Protein AF-A0A4R1FZ27-F1 (afdb_monomer)

Structure (mmCIF, N/CA/C/O backbone):
data_AF-A0A4R1FZ27-F1
#
_entry.id   AF-A0A4R1FZ27-F1
#
loop_
_atom_site.group_PDB
_atom_site.id
_atom_site.type_symbol
_atom_site.label_atom_id
_atom_site.label_alt_id
_atom_site.label_comp_id
_atom_site.label_asym_id
_atom_site.label_entity_id
_atom_site.label_seq_id
_atom_site.pdbx_PDB_ins_code
_atom_site.Cartn_x
_atom_site.Cartn_y
_atom_site.Cartn_z
_atom_site.occupancy
_atom_site.B_iso_or_equiv
_atom_site.auth_seq_id
_atom_site.auth_comp_id
_atom_site.auth_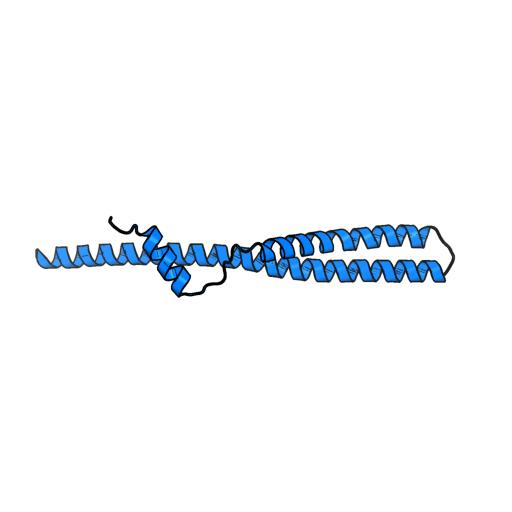asym_id
_atom_site.auth_atom_id
_atom_site.pdbx_PDB_model_num
ATOM 1 N N . MET A 1 1 ? -42.641 5.768 17.964 1.00 48.34 1 MET A N 1
ATOM 2 C CA . MET A 1 1 ? -41.685 4.765 17.454 1.00 48.34 1 MET A CA 1
ATOM 3 C C . MET A 1 1 ? -40.414 4.910 18.263 1.00 48.34 1 MET A C 1
ATOM 5 O O . MET A 1 1 ? -39.892 6.014 18.341 1.00 48.34 1 MET A O 1
ATOM 9 N N . THR A 1 2 ? -40.012 3.860 18.967 1.00 64.44 2 THR A N 1
ATOM 10 C CA . THR A 1 2 ? -38.828 3.843 19.831 1.00 64.44 2 THR A CA 1
ATOM 11 C C . THR A 1 2 ? -37.587 3.873 18.950 1.00 64.44 2 THR A C 1
ATOM 13 O O . THR A 1 2 ? -37.390 2.975 18.138 1.00 64.44 2 THR A O 1
ATOM 16 N N . GLU A 1 3 ? -36.789 4.928 19.077 1.00 74.38 3 GLU A N 1
ATOM 17 C CA . GLU A 1 3 ? -35.511 5.048 18.383 1.00 74.38 3 GLU A CA 1
ATOM 18 C C . GLU A 1 3 ? -34.621 3.847 18.722 1.00 74.38 3 GLU A C 1
ATOM 20 O O . GLU A 1 3 ? -34.435 3.517 19.899 1.00 74.38 3 GLU A O 1
ATOM 25 N N . THR A 1 4 ? -34.101 3.161 17.704 1.00 83.12 4 THR A N 1
ATOM 26 C CA . THR A 1 4 ? -33.246 1.999 17.943 1.00 83.12 4 THR A CA 1
ATOM 27 C C . THR A 1 4 ? -31.855 2.455 18.386 1.00 83.12 4 THR A C 1
ATOM 29 O O . THR A 1 4 ? -31.396 3.547 18.047 1.00 83.12 4 THR A O 1
ATOM 32 N N . ARG A 1 5 ? -31.134 1.620 19.149 1.00 73.88 5 ARG A N 1
ATOM 33 C CA . ARG A 1 5 ? -29.746 1.935 19.547 1.00 73.88 5 ARG A CA 1
ATOM 34 C C . ARG A 1 5 ? -28.837 2.207 18.345 1.00 73.88 5 ARG A C 1
ATOM 36 O O . ARG A 1 5 ? -27.918 3.006 18.474 1.00 73.88 5 ARG A O 1
ATOM 43 N N . ALA A 1 6 ? -29.108 1.574 17.205 1.00 74.38 6 ALA A N 1
ATOM 44 C CA . ALA A 1 6 ? -28.371 1.796 15.968 1.00 74.38 6 ALA A CA 1
ATOM 45 C C . ALA A 1 6 ? -28.571 3.221 15.427 1.00 74.38 6 ALA A C 1
ATOM 47 O O . ALA A 1 6 ? -27.591 3.863 15.059 1.00 74.38 6 ALA A O 1
ATOM 48 N N . ASP A 1 7 ? -29.802 3.740 15.457 1.00 79.56 7 ASP A N 1
ATOM 49 C CA . ASP A 1 7 ? -30.121 5.099 14.997 1.00 79.56 7 ASP A CA 1
ATOM 50 C C . ASP A 1 7 ? -29.456 6.166 15.878 1.00 79.56 7 ASP A C 1
ATOM 52 O O . ASP A 1 7 ? -28.874 7.131 15.375 1.00 79.56 7 ASP A O 1
ATOM 56 N N . ARG A 1 8 ? -29.454 5.953 17.203 1.00 79.25 8 ARG A N 1
ATOM 57 C CA . ARG A 1 8 ? -28.766 6.842 18.150 1.00 79.25 8 ARG A CA 1
ATOM 58 C C . ARG A 1 8 ? -27.250 6.840 17.933 1.00 79.25 8 ARG A C 1
ATOM 60 O O . ARG A 1 8 ? -26.660 7.912 17.845 1.00 79.25 8 ARG A O 1
ATOM 67 N N . PHE A 1 9 ? -26.637 5.663 1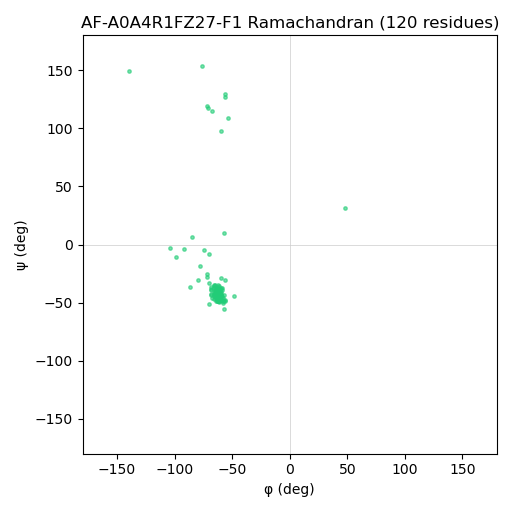7.787 1.00 73.50 9 PHE A N 1
ATOM 68 C CA . PHE A 1 9 ? -25.202 5.544 17.499 1.00 73.50 9 PHE A CA 1
ATOM 69 C C . PHE A 1 9 ? -24.827 6.193 16.163 1.00 73.50 9 PHE A C 1
ATOM 71 O O . PHE A 1 9 ? -23.815 6.882 16.086 1.00 73.50 9 PHE A O 1
ATOM 78 N N . ALA A 1 10 ? -25.638 6.007 15.115 1.00 74.31 10 ALA A N 1
ATOM 79 C CA . ALA A 1 10 ? -25.409 6.623 13.809 1.00 74.31 10 ALA A CA 1
ATOM 80 C C . ALA A 1 10 ? -25.462 8.157 13.881 1.00 74.31 10 ALA A C 1
ATOM 82 O O . ALA A 1 10 ? -24.647 8.833 13.250 1.00 74.31 10 ALA A O 1
ATOM 83 N N . ARG A 1 11 ? -26.374 8.709 14.690 1.00 80.19 11 ARG A N 1
ATOM 84 C CA . ARG A 1 11 ? -26.450 10.150 14.950 1.00 80.19 11 ARG A CA 1
ATOM 85 C C . ARG A 1 11 ? -25.245 10.663 15.741 1.00 80.19 11 ARG A C 1
ATOM 87 O O . ARG A 1 11 ? -24.658 11.656 15.329 1.00 80.19 11 ARG A O 1
ATOM 94 N N . GLU A 1 12 ? -24.837 9.975 16.805 1.00 76.06 12 GLU A N 1
ATOM 95 C CA . GLU A 1 12 ? -23.646 10.336 17.595 1.00 76.06 12 GLU A CA 1
ATOM 96 C C . GLU A 1 12 ? -22.356 10.273 16.749 1.00 76.06 12 GLU A C 1
ATOM 98 O O . GLU A 1 12 ? -21.489 11.141 16.850 1.00 76.06 12 GLU A O 1
ATOM 103 N N . LEU A 1 13 ? -22.252 9.301 15.835 1.00 67.75 13 LEU A N 1
ATOM 104 C CA . LEU A 1 13 ? -21.172 9.204 14.843 1.00 67.75 13 LEU A CA 1
ATOM 105 C C . LEU A 1 13 ? -21.177 10.369 13.844 1.00 67.75 13 LEU A C 1
ATOM 107 O O . LEU A 1 13 ? -20.113 10.902 13.516 1.00 67.75 13 LEU A O 1
ATOM 111 N N . ALA A 1 14 ? -22.358 10.767 13.363 1.00 68.31 14 ALA A N 1
ATOM 112 C CA . ALA A 1 14 ? -22.516 11.914 12.471 1.00 68.31 14 ALA A CA 1
ATOM 113 C C . ALA A 1 14 ? -22.154 13.235 13.173 1.00 68.31 14 ALA A C 1
ATOM 115 O O . ALA A 1 14 ? -21.557 14.124 12.563 1.00 68.31 14 ALA A O 1
ATOM 116 N N . GLU A 1 15 ? -22.457 13.337 14.467 1.00 71.31 15 GLU A N 1
ATOM 117 C CA . GLU A 1 15 ? -22.132 14.482 15.316 1.00 71.31 15 GLU A CA 1
ATOM 118 C C . GLU A 1 15 ? -20.621 14.589 15.587 1.00 71.31 15 GLU A C 1
ATOM 120 O O . GLU A 1 15 ? -20.066 15.689 15.590 1.00 71.31 15 GLU A O 1
ATOM 125 N N . LEU A 1 16 ? -19.918 13.452 15.672 1.00 67.94 16 LEU A N 1
ATOM 126 C CA . LEU A 1 16 ? -18.461 13.402 15.827 1.00 67.94 16 LEU A CA 1
ATOM 127 C C . LEU A 1 16 ? -17.660 13.743 14.552 1.00 67.94 16 LEU A C 1
ATOM 129 O O . LEU A 1 16 ? -16.431 13.808 14.618 1.00 67.94 16 LEU A O 1
ATOM 133 N N . LYS A 1 17 ? -18.309 13.969 13.395 1.00 58.84 17 LYS A N 1
ATOM 134 C CA . LYS A 1 17 ? -17.654 14.292 12.104 1.00 58.84 17 LYS A CA 1
ATOM 135 C C . LYS A 1 17 ? -16.481 13.362 11.750 1.00 58.84 17 LYS A C 1
ATOM 137 O O . LYS A 1 17 ? -15.533 13.802 11.100 1.00 58.84 17 LYS A O 1
ATOM 142 N N . ILE A 1 18 ? -16.507 12.091 12.154 1.00 60.91 18 ILE A N 1
ATOM 143 C CA . ILE A 1 18 ? -15.433 11.149 11.809 1.00 60.91 18 ILE A CA 1
ATOM 144 C C . ILE A 1 18 ? -15.495 10.917 10.292 1.00 60.91 18 ILE A C 1
ATOM 146 O O . ILE A 1 18 ? -16.498 10.386 9.810 1.00 60.91 18 ILE A O 1
ATOM 150 N N . PRO A 1 19 ? -14.467 11.320 9.513 1.00 59.00 19 PRO A N 1
ATOM 151 C CA . PRO A 1 19 ? -14.423 11.038 8.085 1.00 59.00 19 PRO A CA 1
ATOM 152 C C . PRO A 1 19 ? -14.544 9.537 7.864 1.00 59.00 19 PRO A C 1
ATOM 154 O O . PRO A 1 19 ? -13.808 8.774 8.490 1.00 59.00 19 PRO A O 1
ATOM 157 N N 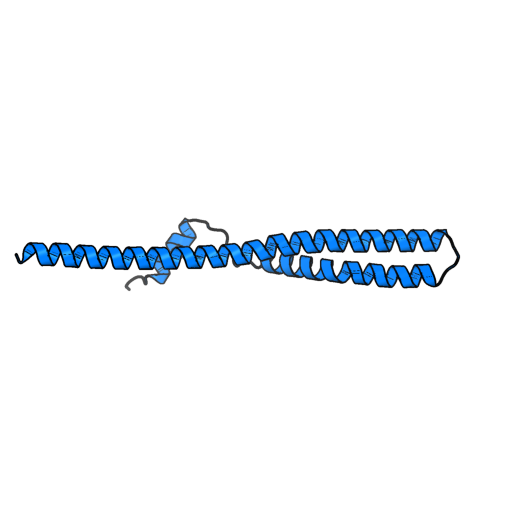. ASP A 1 20 ? -15.463 9.135 6.985 1.00 58.69 20 ASP A N 1
ATOM 158 C CA . ASP A 1 20 ? -15.804 7.733 6.771 1.00 58.69 20 ASP A CA 1
ATOM 159 C C . ASP A 1 20 ? -14.537 6.908 6.459 1.00 58.69 20 ASP A C 1
ATOM 161 O O . ASP A 1 20 ? -13.945 7.052 5.379 1.00 58.69 20 ASP A O 1
ATOM 165 N N . PRO A 1 21 ? -14.077 6.049 7.391 1.00 55.88 21 PRO A N 1
ATOM 166 C CA . PRO A 1 21 ? -12.853 5.282 7.207 1.00 55.88 21 PRO A CA 1
ATOM 167 C C . PRO A 1 21 ? -13.020 4.192 6.135 1.00 55.88 21 PRO A C 1
ATOM 169 O O . PRO A 1 21 ? -12.033 3.555 5.757 1.00 55.88 21 PRO A O 1
ATOM 172 N N . ALA A 1 22 ? -14.248 3.968 5.646 1.00 53.84 22 ALA A N 1
ATOM 173 C CA . ALA A 1 22 ? -14.569 3.082 4.534 1.00 53.84 22 ALA A CA 1
ATOM 174 C C . ALA A 1 22 ? -14.588 3.785 3.166 1.00 53.84 22 ALA A C 1
ATOM 176 O O . ALA A 1 22 ? -14.711 3.100 2.149 1.00 53.84 22 ALA A O 1
ATOM 177 N N . ALA A 1 23 ? -14.402 5.112 3.096 1.00 60.41 23 ALA A N 1
ATOM 178 C CA . ALA A 1 23 ? -14.207 5.810 1.828 1.00 60.41 23 ALA A CA 1
ATOM 179 C C . ALA A 1 23 ? -12.950 5.236 1.151 1.00 60.41 23 ALA A C 1
ATOM 181 O O . ALA A 1 23 ? -11.830 5.597 1.508 1.00 60.41 23 ALA A O 1
ATOM 182 N N . GLY A 1 24 ? -13.125 4.303 0.207 1.00 63.28 24 GLY A N 1
ATOM 183 C CA . GLY A 1 24 ? -12.149 3.305 -0.273 1.00 63.28 24 GLY A CA 1
ATOM 184 C C . GLY A 1 24 ? -10.800 3.789 -0.829 1.00 63.28 24 GLY A C 1
ATOM 185 O O . GLY A 1 24 ? -10.025 2.984 -1.344 1.00 63.28 24 GLY A O 1
ATOM 186 N N . ARG A 1 25 ? -10.469 5.075 -0.686 1.00 74.31 25 ARG A N 1
ATOM 187 C CA . ARG A 1 25 ? -9.168 5.688 -0.971 1.00 74.31 25 ARG A CA 1
ATOM 188 C C . ARG A 1 25 ? -8.016 4.890 -0.352 1.00 74.31 25 ARG A C 1
ATOM 190 O O . ARG A 1 25 ? -7.046 4.626 -1.048 1.00 74.31 25 ARG A O 1
ATOM 197 N N . GLY A 1 26 ? -8.128 4.436 0.900 1.00 80.50 26 GLY A N 1
ATOM 198 C CA . GLY A 1 26 ? -7.078 3.625 1.542 1.00 80.50 26 GLY A CA 1
ATOM 199 C C . GLY A 1 26 ? -6.806 2.289 0.833 1.00 80.50 26 GLY A C 1
ATOM 200 O O . GLY A 1 26 ? -5.651 1.911 0.651 1.00 80.50 26 GLY A O 1
ATOM 201 N N . SER A 1 27 ? -7.857 1.609 0.361 1.00 83.25 27 SER A N 1
ATOM 202 C CA . SER A 1 27 ? -7.729 0.364 -0.412 1.00 83.25 27 S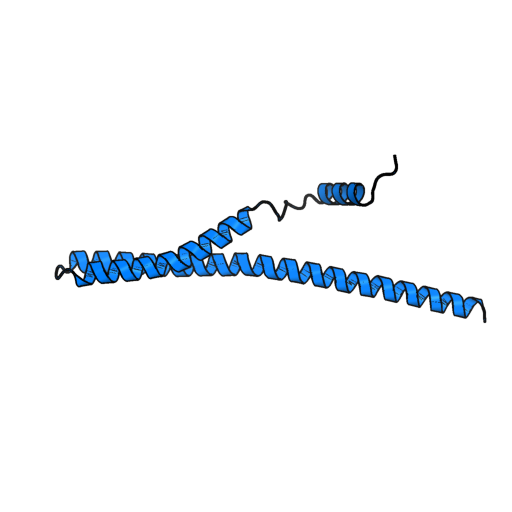ER A CA 1
ATOM 203 C C . SER A 1 27 ? -7.118 0.614 -1.793 1.00 83.25 27 SER A C 1
ATOM 205 O O . SER A 1 27 ? -6.273 -0.160 -2.241 1.00 83.25 27 SER A O 1
ATOM 207 N N . LEU A 1 28 ? -7.486 1.723 -2.445 1.00 87.69 28 LEU A N 1
ATOM 208 C CA . LEU A 1 28 ? -6.895 2.122 -3.721 1.00 87.69 28 LEU A CA 1
ATOM 209 C C . LEU A 1 28 ? -5.385 2.354 -3.592 1.00 87.69 28 LEU A C 1
ATOM 211 O O . LEU A 1 28 ? -4.623 1.804 -4.380 1.00 87.69 28 LEU A O 1
ATOM 215 N N . TRP A 1 29 ? -4.946 3.112 -2.583 1.00 89.19 29 TRP A N 1
ATOM 216 C CA . TRP A 1 29 ? -3.521 3.372 -2.361 1.00 89.19 29 TRP A CA 1
ATOM 217 C C . TRP A 1 29 ? -2.731 2.113 -1.993 1.00 89.19 29 TRP A C 1
ATOM 219 O O . TRP A 1 29 ? -1.590 1.965 -2.427 1.00 89.19 29 TRP A O 1
ATOM 229 N N . LEU A 1 30 ? -3.337 1.185 -1.245 1.00 91.19 30 LEU A N 1
ATOM 230 C CA . LEU A 1 30 ? -2.733 -0.116 -0.956 1.00 91.19 30 LEU A CA 1
ATOM 231 C C . LEU A 1 30 ? -2.518 -0.929 -2.241 1.00 91.19 30 LEU A C 1
ATOM 233 O O . LEU A 1 30 ? -1.428 -1.455 -2.459 1.00 91.19 30 LEU A O 1
ATOM 237 N N . ARG A 1 31 ? -3.543 -1.006 -3.103 1.00 92.00 31 ARG A N 1
ATOM 238 C CA . ARG A 1 31 ? -3.464 -1.707 -4.396 1.00 92.00 31 ARG A CA 1
ATOM 239 C C . ARG A 1 31 ? -2.435 -1.053 -5.305 1.00 92.00 31 ARG A C 1
ATOM 241 O O . ARG A 1 31 ? -1.608 -1.764 -5.856 1.00 92.00 31 ARG A O 1
ATOM 248 N N . LEU A 1 32 ? -2.442 0.278 -5.394 1.00 93.75 32 LEU A N 1
ATOM 249 C CA . LEU A 1 32 ? -1.468 1.039 -6.171 1.00 93.75 32 LEU A CA 1
ATOM 250 C C . LEU A 1 32 ? -0.036 0.751 -5.696 1.00 93.75 32 LEU A C 1
ATOM 252 O O . LEU A 1 32 ? 0.819 0.416 -6.513 1.00 93.75 32 LEU A O 1
ATOM 256 N N . GLY A 1 33 ? 0.208 0.808 -4.382 1.00 92.94 33 GLY A N 1
ATOM 257 C CA . GLY A 1 33 ? 1.507 0.490 -3.787 1.00 92.94 33 GLY A CA 1
ATOM 258 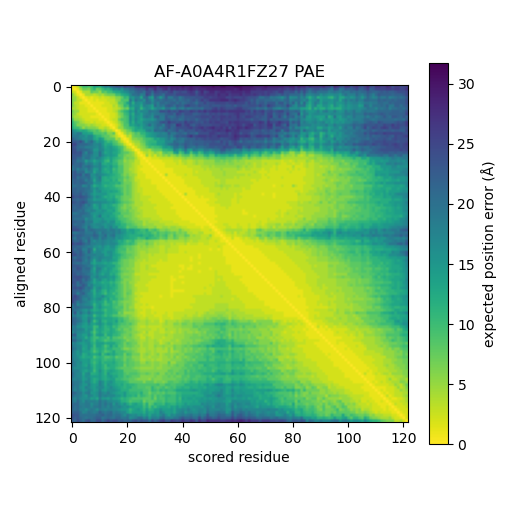C C . GLY A 1 33 ? 1.964 -0.934 -4.105 1.00 92.94 33 GLY A C 1
ATOM 259 O O . GLY A 1 33 ? 3.076 -1.126 -4.590 1.00 92.94 33 GLY A O 1
ATOM 260 N N . ALA A 1 34 ? 1.080 -1.922 -3.935 1.00 94.56 34 ALA A N 1
ATOM 261 C CA . ALA A 1 34 ? 1.366 -3.315 -4.280 1.00 94.56 34 ALA A CA 1
ATOM 262 C C . ALA A 1 34 ? 1.667 -3.495 -5.779 1.00 94.56 34 ALA A C 1
ATOM 264 O O . ALA A 1 34 ? 2.636 -4.160 -6.137 1.00 94.56 34 ALA A O 1
ATOM 265 N N . THR A 1 35 ? 0.879 -2.871 -6.662 1.00 95.75 35 THR A N 1
ATOM 266 C CA . THR A 1 35 ? 1.117 -2.943 -8.110 1.00 95.75 35 THR A CA 1
ATOM 267 C C . THR A 1 35 ? 2.436 -2.291 -8.505 1.00 95.75 35 THR A C 1
ATOM 269 O O . THR A 1 35 ? 3.179 -2.881 -9.279 1.00 95.75 35 THR A O 1
ATOM 272 N N . ALA A 1 36 ? 2.776 -1.130 -7.937 1.00 94.38 36 ALA A N 1
ATOM 273 C CA . ALA A 1 36 ? 4.044 -0.450 -8.194 1.00 94.38 36 ALA A CA 1
ATOM 274 C C . ALA A 1 36 ? 5.247 -1.279 -7.708 1.00 94.38 36 ALA A C 1
ATOM 276 O O . ALA A 1 36 ? 6.249 -1.384 -8.414 1.00 94.38 36 ALA A O 1
ATOM 277 N N . MET A 1 37 ? 5.115 -1.932 -6.548 1.00 94.00 37 MET A N 1
ATOM 278 C CA . MET A 1 37 ? 6.139 -2.809 -5.973 1.00 94.00 37 MET A CA 1
ATOM 279 C C . MET A 1 37 ? 6.458 -4.018 -6.864 1.00 94.00 37 MET A C 1
ATOM 281 O O . MET A 1 37 ? 7.606 -4.440 -6.930 1.00 94.00 37 MET A O 1
ATOM 285 N N . VAL A 1 38 ? 5.464 -4.562 -7.573 1.00 96.81 38 VAL A N 1
ATOM 286 C CA . VAL A 1 38 ? 5.654 -5.691 -8.506 1.00 96.81 38 VAL A CA 1
ATOM 287 C C . VAL A 1 38 ? 6.052 -5.213 -9.906 1.00 96.81 38 VAL A C 1
ATOM 289 O O . VAL A 1 38 ? 6.881 -5.839 -10.566 1.00 96.81 38 VAL A O 1
ATOM 292 N N . ALA A 1 39 ? 5.506 -4.082 -10.357 1.00 95.94 39 ALA A N 1
ATOM 293 C CA . ALA A 1 39 ? 5.821 -3.504 -11.659 1.00 95.94 39 ALA A CA 1
ATOM 294 C C . ALA A 1 39 ? 7.284 -3.042 -11.752 1.00 95.94 39 ALA A C 1
ATOM 296 O O . ALA A 1 39 ? 7.903 -3.196 -12.800 1.00 95.94 39 ALA A O 1
ATOM 297 N N . GLY A 1 40 ? 7.860 -2.522 -10.664 1.00 95.69 40 GLY A N 1
ATOM 298 C CA . GLY A 1 40 ? 9.253 -2.070 -10.632 1.00 95.69 40 GLY A CA 1
ATOM 299 C C . GLY A 1 40 ? 10.277 -3.154 -11.013 1.00 95.69 40 GLY A C 1
ATOM 300 O O . GLY A 1 40 ? 11.036 -2.958 -11.963 1.00 95.69 40 GLY A O 1
ATOM 301 N N . PRO A 1 41 ? 10.289 -4.324 -10.347 1.00 96.56 41 PRO A N 1
ATOM 302 C CA . PRO A 1 41 ? 11.128 -5.458 -10.735 1.00 96.56 41 PRO A CA 1
ATOM 303 C C . PRO A 1 41 ? 10.861 -5.954 -12.160 1.00 96.56 41 PRO A C 1
ATOM 305 O O . PRO A 1 41 ? 11.806 -6.287 -12.870 1.00 96.56 41 PRO A O 1
ATOM 308 N N . ALA A 1 42 ? 9.602 -5.958 -12.612 1.00 96.69 42 ALA A N 1
ATOM 309 C CA . ALA A 1 42 ? 9.277 -6.327 -13.989 1.00 96.69 42 ALA A CA 1
ATOM 310 C C . ALA A 1 42 ? 9.929 -5.369 -15.004 1.00 96.69 42 ALA A C 1
ATOM 312 O O . ALA A 1 42 ? 10.509 -5.823 -15.989 1.00 96.69 42 ALA A O 1
ATOM 313 N N . LEU A 1 43 ? 9.918 -4.058 -14.731 1.00 94.69 43 LEU A N 1
ATOM 314 C CA . LEU A 1 43 ? 10.631 -3.066 -15.543 1.00 94.69 43 LEU A CA 1
ATOM 315 C C . LEU A 1 43 ? 12.146 -3.300 -15.542 1.00 94.69 43 LEU A C 1
ATOM 317 O O . LEU A 1 43 ? 12.770 -3.170 -16.591 1.00 94.69 43 LEU A O 1
ATOM 321 N N . ALA A 1 44 ? 12.736 -3.690 -14.410 1.00 94.44 44 ALA A N 1
ATOM 322 C CA . ALA A 1 44 ? 14.161 -4.017 -14.342 1.00 94.44 44 ALA A CA 1
ATOM 323 C C . ALA A 1 44 ? 14.520 -5.245 -15.202 1.00 94.44 44 ALA A C 1
ATOM 325 O O . ALA A 1 44 ? 15.543 -5.242 -15.884 1.00 94.44 44 ALA A O 1
ATOM 326 N N . VAL A 1 45 ? 13.658 -6.268 -15.229 1.00 96.38 45 VAL A N 1
ATOM 327 C CA . VAL A 1 45 ? 13.832 -7.445 -16.100 1.00 96.38 45 VAL A CA 1
ATOM 328 C C . VAL A 1 45 ? 13.729 -7.057 -17.576 1.00 96.38 45 VAL A C 1
ATOM 330 O O . VAL A 1 45 ? 14.565 -7.465 -18.378 1.00 96.38 45 VAL A O 1
ATOM 333 N N . VAL A 1 46 ? 12.746 -6.232 -17.945 1.00 96.06 46 VAL A N 1
ATOM 334 C CA . VAL A 1 46 ? 12.618 -5.722 -19.321 1.00 96.06 46 VAL A CA 1
ATOM 335 C C . VAL A 1 46 ? 13.854 -4.911 -19.716 1.00 96.06 46 VAL A C 1
ATOM 337 O O . VAL A 1 46 ? 14.427 -5.141 -20.779 1.00 96.06 46 VAL A O 1
ATOM 340 N N . ALA A 1 47 ? 14.310 -4.013 -18.843 1.00 95.12 47 ALA A N 1
ATOM 341 C CA . ALA A 1 47 ? 15.511 -3.217 -19.060 1.00 95.12 47 ALA A CA 1
ATOM 342 C C . ALA A 1 47 ? 16.763 -4.084 -19.265 1.00 95.12 47 ALA A C 1
ATOM 344 O O . ALA A 1 47 ? 17.574 -3.782 -20.138 1.00 95.12 47 ALA A O 1
ATOM 345 N N . TYR A 1 48 ? 16.898 -5.186 -18.521 1.00 95.19 48 TYR A N 1
ATOM 346 C CA . TYR A 1 48 ? 17.985 -6.143 -18.722 1.00 95.19 48 TYR A CA 1
ATOM 347 C C . TYR A 1 48 ? 17.987 -6.713 -20.145 1.00 95.19 48 TYR A C 1
ATOM 349 O O . TYR A 1 48 ? 19.024 -6.687 -20.805 1.00 95.19 48 TYR A O 1
ATOM 357 N N . PHE A 1 49 ? 16.838 -7.170 -20.650 1.00 96.62 49 PHE A N 1
ATOM 358 C CA . PHE A 1 49 ? 16.755 -7.700 -22.014 1.00 96.62 49 PHE A CA 1
ATOM 359 C C . PHE A 1 49 ? 17.057 -6.637 -23.077 1.00 96.62 49 PHE A C 1
ATOM 361 O O . PHE A 1 49 ? 17.745 -6.936 -24.052 1.00 96.62 49 PHE A O 1
ATOM 368 N N . LEU A 1 50 ? 16.607 -5.393 -22.875 1.00 93.44 50 LEU A N 1
ATOM 369 C CA . LEU A 1 50 ? 16.933 -4.271 -23.763 1.00 93.44 50 LEU A CA 1
ATOM 370 C C . LEU A 1 50 ? 18.440 -3.991 -23.796 1.00 93.44 50 LEU A C 1
ATOM 372 O O . LEU A 1 50 ? 19.013 -3.868 -24.876 1.00 93.44 50 LEU A O 1
ATOM 376 N N . ALA A 1 51 ? 19.081 -3.924 -22.627 1.00 93.44 51 ALA A N 1
ATOM 377 C CA . ALA A 1 51 ? 20.517 -3.685 -22.519 1.00 93.44 51 ALA A CA 1
ATOM 378 C C . ALA A 1 51 ? 21.340 -4.842 -23.105 1.00 93.44 51 ALA A C 1
ATOM 380 O O . ALA A 1 51 ? 22.370 -4.613 -23.732 1.00 93.44 51 ALA A O 1
ATOM 381 N N . HIS A 1 52 ? 20.886 -6.082 -22.911 1.00 93.81 52 HIS A N 1
ATOM 382 C CA . HIS A 1 52 ? 21.599 -7.274 -23.362 1.00 93.81 52 HIS A CA 1
ATOM 383 C C . HIS A 1 52 ? 21.558 -7.459 -24.884 1.00 93.81 52 HIS A C 1
ATOM 385 O O . HIS A 1 52 ? 22.481 -8.026 -25.460 1.00 93.81 52 HIS A O 1
ATOM 391 N N . ASN A 1 53 ? 20.511 -6.965 -25.550 1.00 92.81 53 ASN A N 1
ATOM 392 C CA . ASN A 1 53 ? 20.326 -7.138 -26.991 1.00 92.81 53 ASN A CA 1
ATOM 393 C C . ASN A 1 53 ? 21.064 -6.087 -27.846 1.00 92.81 53 ASN A C 1
ATOM 395 O O . ASN A 1 53 ? 20.861 -6.020 -29.057 1.00 92.81 53 ASN A O 1
ATOM 399 N N . THR A 1 54 ? 21.888 -5.233 -27.235 1.00 92.06 54 THR A N 1
ATOM 400 C CA . THR A 1 54 ? 22.607 -4.163 -27.934 1.00 92.06 54 THR A CA 1
ATOM 401 C C . THR A 1 54 ? 24.036 -4.004 -27.425 1.00 92.06 54 THR A C 1
ATOM 403 O O . THR A 1 54 ? 24.340 -4.230 -26.254 1.00 92.06 54 THR A O 1
ATOM 406 N N . SER A 1 55 ? 24.931 -3.581 -28.316 1.00 92.75 55 SER A N 1
ATOM 407 C CA . SER A 1 55 ? 26.303 -3.175 -27.980 1.00 92.75 55 SER A CA 1
ATOM 408 C C . SER A 1 55 ? 26.489 -1.656 -27.998 1.00 92.75 55 SER A C 1
ATOM 410 O O . SER A 1 55 ? 27.580 -1.181 -27.693 1.00 92.75 55 SER A O 1
ATOM 412 N N . ASP A 1 56 ? 25.448 -0.896 -28.355 1.00 96.00 56 ASP A N 1
ATOM 413 C CA . ASP A 1 56 ? 25.481 0.565 -28.334 1.00 96.00 56 ASP A CA 1
ATOM 414 C C . ASP A 1 56 ? 25.467 1.086 -26.881 1.00 96.00 56 ASP A C 1
ATOM 416 O O . ASP A 1 56 ? 24.495 0.845 -26.151 1.00 96.00 56 ASP A O 1
ATOM 420 N N . PRO A 1 57 ? 26.506 1.826 -26.444 1.00 94.25 57 PRO A N 1
ATOM 421 C CA . PRO A 1 57 ? 26.573 2.376 -25.095 1.00 94.25 57 PRO A CA 1
ATOM 422 C C . PRO A 1 57 ? 25.428 3.332 -24.751 1.00 94.25 57 PRO A C 1
ATOM 424 O O . PRO A 1 57 ? 25.082 3.449 -23.573 1.00 94.25 57 PRO A O 1
ATOM 427 N N . LEU A 1 58 ? 24.857 4.040 -25.732 1.00 94.94 58 LEU A N 1
ATOM 428 C CA . LEU A 1 58 ? 23.759 4.971 -25.469 1.00 94.94 58 LEU A CA 1
ATOM 429 C C . LEU A 1 58 ? 22.488 4.204 -25.090 1.00 94.94 58 LEU A C 1
ATOM 431 O O . LEU A 1 58 ? 21.937 4.422 -24.012 1.00 94.94 58 LEU A O 1
ATOM 435 N N . ALA A 1 59 ? 22.108 3.221 -25.906 1.00 95.50 59 ALA A N 1
ATOM 436 C CA . ALA A 1 59 ? 20.970 2.350 -25.630 1.00 95.50 59 ALA A CA 1
ATOM 437 C C . ALA A 1 59 ? 21.120 1.572 -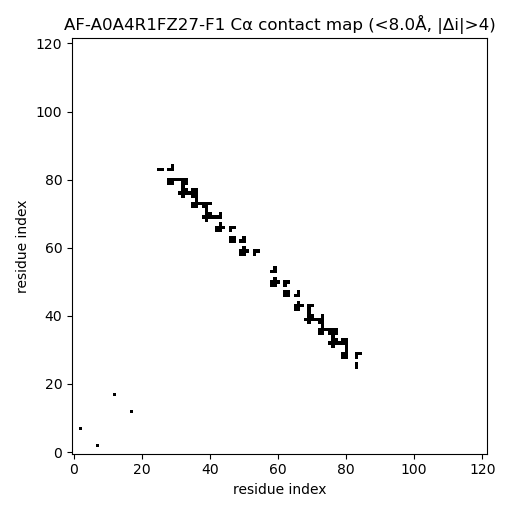24.305 1.00 95.50 59 ALA A C 1
ATOM 439 O O . ALA A 1 59 ? 20.148 1.416 -23.563 1.00 95.50 59 ALA A O 1
ATOM 440 N N . GLN A 1 60 ? 22.335 1.127 -23.957 1.00 96.06 60 GLN A N 1
ATOM 441 C CA . GLN A 1 60 ? 22.590 0.489 -22.658 1.00 96.06 60 GLN A CA 1
ATOM 442 C C . GLN A 1 60 ? 22.362 1.444 -21.477 1.00 96.06 60 GLN A C 1
ATOM 444 O O . GLN A 1 60 ? 21.820 1.029 -20.451 1.00 96.06 60 GLN A O 1
ATOM 449 N N . ARG A 1 61 ? 22.751 2.721 -21.600 1.00 96.81 61 ARG A N 1
ATOM 450 C CA . ARG A 1 61 ? 22.526 3.732 -20.551 1.00 96.81 61 ARG A CA 1
ATOM 451 C C . ARG A 1 61 ? 21.050 4.068 -20.387 1.00 96.81 61 ARG A C 1
ATOM 453 O O . ARG A 1 61 ? 20.598 4.185 -19.251 1.00 96.81 61 ARG A O 1
ATOM 460 N N . ASP A 1 62 ? 20.303 4.160 -21.482 1.00 96.56 62 ASP A N 1
ATOM 461 C CA . ASP A 1 62 ? 18.855 4.382 -21.431 1.00 96.56 62 ASP A CA 1
ATOM 462 C C . ASP A 1 62 ? 18.139 3.206 -20.755 1.00 96.56 62 ASP A C 1
ATOM 464 O O . ASP A 1 62 ? 17.289 3.401 -19.882 1.00 96.56 62 ASP A O 1
ATOM 468 N N . ALA A 1 63 ? 18.542 1.972 -21.075 1.00 96.06 63 ALA A N 1
ATOM 469 C CA . ALA A 1 63 ? 18.051 0.781 -20.390 1.00 96.06 63 ALA A CA 1
ATOM 470 C C . ALA A 1 63 ? 18.411 0.789 -18.890 1.00 96.06 63 ALA A C 1
ATOM 472 O O . ALA A 1 63 ? 17.571 0.468 -18.049 1.00 96.06 63 ALA A O 1
ATOM 473 N N . LEU A 1 64 ? 19.621 1.222 -18.522 1.00 95.81 64 LEU A N 1
ATOM 474 C CA . LEU A 1 64 ? 20.024 1.362 -17.119 1.00 95.81 64 LEU A CA 1
ATOM 475 C C . LEU A 1 64 ? 19.174 2.415 -16.390 1.00 95.81 64 LEU A C 1
ATOM 477 O O . LEU A 1 64 ? 18.705 2.162 -15.280 1.00 95.81 64 LEU A O 1
ATOM 481 N N . ALA A 1 65 ? 18.915 3.565 -17.016 1.00 97.25 65 ALA A N 1
ATOM 482 C CA . ALA A 1 65 ? 18.033 4.589 -16.463 1.00 97.25 65 ALA A CA 1
ATOM 483 C C . ALA A 1 65 ? 16.612 4.046 -16.232 1.00 97.25 65 ALA A C 1
ATOM 485 O O . ALA A 1 65 ? 16.040 4.258 -15.160 1.00 97.25 65 ALA A O 1
ATOM 486 N N . LEU A 1 66 ? 16.072 3.273 -17.181 1.00 96.62 66 LEU A N 1
ATOM 487 C CA . LEU A 1 66 ? 14.782 2.595 -17.029 1.00 96.62 66 LEU A CA 1
ATOM 488 C C . LEU A 1 66 ? 14.781 1.614 -15.846 1.00 96.62 66 LEU A C 1
ATOM 490 O O . LEU A 1 66 ? 13.830 1.599 -15.062 1.00 96.62 66 LEU A O 1
ATOM 494 N N . ALA A 1 67 ? 15.850 0.831 -15.677 1.00 96.69 67 ALA A N 1
ATOM 495 C CA . ALA A 1 67 ? 15.989 -0.081 -14.544 1.00 96.69 67 ALA A CA 1
ATOM 496 C C . ALA A 1 67 ? 15.989 0.674 -13.203 1.00 96.69 67 ALA A C 1
ATOM 498 O O . ALA A 1 67 ? 15.293 0.269 -12.272 1.00 96.69 67 ALA A O 1
ATOM 499 N N . LEU A 1 68 ? 16.705 1.801 -13.111 1.00 97.94 68 LEU A N 1
ATOM 500 C CA . LEU A 1 68 ? 16.733 2.639 -11.906 1.00 97.94 68 LEU A CA 1
ATOM 501 C C . LEU A 1 68 ? 15.362 3.239 -11.583 1.00 97.94 68 LEU A C 1
ATOM 503 O O . LEU A 1 68 ? 14.960 3.247 -10.419 1.00 97.94 68 LEU A O 1
ATOM 507 N N . VAL A 1 69 ? 14.617 3.689 -12.597 1.00 97.56 69 VAL A N 1
ATOM 508 C CA . VAL A 1 69 ? 13.227 4.136 -12.423 1.00 97.56 69 VAL A CA 1
ATOM 509 C C . VAL A 1 69 ? 12.356 2.991 -11.901 1.00 97.56 69 VAL A C 1
ATOM 511 O O . VAL A 1 69 ? 11.581 3.198 -10.969 1.00 97.56 69 VAL A O 1
ATOM 514 N N . GLY A 1 70 ? 12.518 1.776 -12.433 1.00 97.00 70 GLY A N 1
ATOM 515 C CA . GLY A 1 70 ? 11.832 0.580 -11.938 1.00 97.00 70 GLY A CA 1
ATOM 516 C C . GLY A 1 70 ? 12.133 0.292 -10.464 1.00 97.00 70 GLY A C 1
ATOM 517 O O . GLY A 1 70 ? 11.217 0.049 -9.677 1.00 97.00 70 GLY A O 1
ATOM 518 N N . VAL A 1 71 ? 13.400 0.390 -10.052 1.00 97.44 71 VAL A N 1
ATOM 519 C CA . VAL A 1 71 ? 13.804 0.223 -8.646 1.00 97.44 71 VAL A CA 1
ATOM 520 C C . VAL A 1 71 ? 13.190 1.309 -7.762 1.00 97.44 71 VAL A C 1
ATOM 522 O O . VAL A 1 71 ? 12.586 0.989 -6.739 1.00 97.44 71 VAL A O 1
ATOM 525 N N . ALA A 1 72 ? 13.282 2.580 -8.157 1.00 97.81 72 ALA A N 1
ATOM 526 C CA . ALA A 1 72 ? 12.700 3.689 -7.403 1.00 97.81 72 ALA A CA 1
ATOM 527 C C . ALA A 1 72 ? 11.177 3.535 -7.250 1.00 97.81 72 ALA A C 1
ATOM 529 O O . ALA A 1 72 ? 10.644 3.693 -6.150 1.00 97.81 72 ALA A O 1
ATOM 530 N N . LEU A 1 73 ? 10.485 3.149 -8.327 1.00 97.19 73 LEU A N 1
ATOM 531 C CA . LEU A 1 73 ? 9.052 2.858 -8.314 1.00 97.19 73 LEU A CA 1
ATOM 532 C C . LEU A 1 73 ? 8.716 1.721 -7.341 1.00 97.19 73 LEU A C 1
ATOM 534 O O . LEU A 1 73 ? 7.737 1.823 -6.602 1.00 97.19 73 LEU A O 1
ATOM 538 N N . SER A 1 74 ? 9.545 0.673 -7.300 1.00 97.44 74 SER A N 1
ATOM 539 C CA . SER A 1 74 ? 9.373 -0.440 -6.365 1.00 97.44 74 SER A CA 1
ATOM 540 C C . SER A 1 74 ? 9.488 0.009 -4.908 1.00 97.44 74 SER A C 1
ATOM 542 O O . SER A 1 74 ? 8.623 -0.309 -4.092 1.00 97.44 74 SER A O 1
ATOM 544 N N . VAL A 1 75 ? 10.506 0.815 -4.588 1.00 97.75 75 VAL A N 1
ATOM 545 C CA . VAL A 1 75 ? 10.733 1.344 -3.233 1.00 97.75 75 VAL A CA 1
ATOM 546 C C . VAL A 1 75 ? 9.573 2.235 -2.785 1.00 97.75 75 VAL A C 1
ATOM 548 O O . VAL A 1 75 ? 9.061 2.077 -1.676 1.00 97.75 75 VAL A O 1
ATOM 551 N N . VAL A 1 76 ? 9.109 3.139 -3.653 1.00 97.31 76 VAL A N 1
ATOM 552 C CA . VAL A 1 76 ? 7.940 3.985 -3.367 1.00 97.31 76 VAL A CA 1
ATOM 553 C C . VAL A 1 76 ? 6.682 3.129 -3.190 1.00 97.31 76 VAL A C 1
ATOM 555 O O . VAL A 1 76 ? 5.921 3.340 -2.244 1.00 97.31 76 VAL A O 1
ATOM 558 N N . GLY A 1 77 ? 6.483 2.127 -4.050 1.00 96.12 77 GLY A N 1
ATOM 559 C CA . GLY A 1 77 ? 5.381 1.172 -3.950 1.00 96.12 77 GLY A CA 1
ATOM 560 C C . GLY A 1 77 ? 5.373 0.417 -2.620 1.00 96.12 77 GLY A C 1
ATOM 561 O O . GLY A 1 77 ? 4.338 0.362 -1.953 1.00 96.12 77 GLY A O 1
ATOM 562 N N . ALA A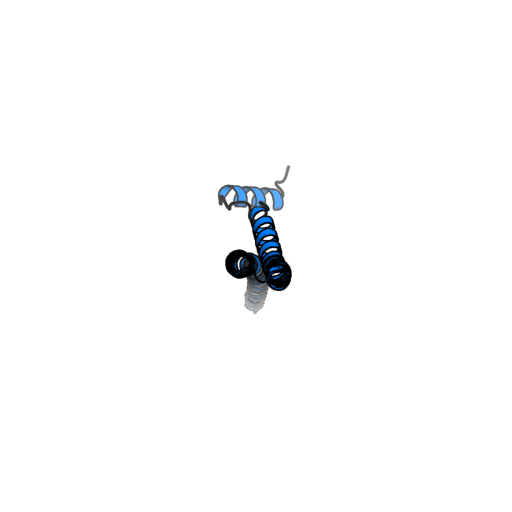 1 78 ? 6.535 -0.078 -2.187 1.00 95.38 78 ALA A N 1
ATOM 563 C CA . ALA A 1 78 ? 6.715 -0.747 -0.903 1.00 95.38 78 ALA A CA 1
ATOM 564 C C . ALA A 1 78 ? 6.400 0.185 0.277 1.00 95.38 78 ALA A C 1
ATOM 566 O O . ALA A 1 78 ? 5.664 -0.198 1.186 1.00 95.38 78 ALA A O 1
ATOM 567 N N . ALA A 1 79 ? 6.883 1.431 0.248 1.00 95.69 79 ALA A N 1
ATOM 568 C CA . ALA A 1 79 ? 6.599 2.415 1.292 1.00 95.69 79 ALA A CA 1
ATOM 569 C C . ALA A 1 79 ? 5.094 2.723 1.406 1.00 95.69 79 ALA A C 1
ATOM 571 O O . ALA A 1 79 ? 4.546 2.750 2.512 1.00 95.69 79 ALA A O 1
ATOM 572 N N . LEU A 1 80 ? 4.403 2.901 0.272 1.00 93.88 80 LEU A N 1
ATOM 573 C CA . LEU A 1 80 ? 2.947 3.061 0.247 1.00 93.88 80 LEU A CA 1
ATOM 574 C C . LEU A 1 80 ? 2.258 1.809 0.803 1.00 93.88 80 LEU A C 1
ATOM 576 O O . LEU A 1 80 ? 1.420 1.915 1.698 1.00 93.88 80 LEU A O 1
ATOM 580 N N . PHE A 1 81 ? 2.639 0.622 0.330 1.00 92.12 81 PHE A N 1
ATOM 581 C CA . PHE A 1 81 ? 2.057 -0.640 0.777 1.00 92.12 81 PHE A CA 1
ATOM 582 C C . PHE A 1 81 ? 2.178 -0.827 2.295 1.00 92.12 81 PHE A C 1
ATOM 584 O O . PHE A 1 81 ? 1.184 -1.118 2.962 1.00 92.12 81 PHE A O 1
ATOM 591 N N . VAL A 1 82 ? 3.362 -0.594 2.866 1.00 93.06 82 VAL A N 1
ATOM 592 C CA . VAL A 1 82 ? 3.590 -0.684 4.316 1.00 93.06 82 VAL A CA 1
ATOM 593 C C . VAL A 1 82 ? 2.737 0.341 5.060 1.00 93.06 82 VAL A C 1
ATOM 595 O O . VAL A 1 82 ? 2.013 -0.023 5.983 1.00 93.06 82 VAL A O 1
ATOM 598 N N . ARG A 1 83 ? 2.736 1.607 4.628 1.00 90.12 83 ARG A N 1
ATOM 599 C CA . ARG A 1 83 ? 1.948 2.669 5.272 1.00 90.12 83 ARG A CA 1
ATOM 600 C C . ARG A 1 83 ? 0.457 2.320 5.348 1.00 90.12 83 ARG A C 1
ATOM 602 O O . ARG A 1 83 ? -0.165 2.456 6.405 1.00 90.12 83 ARG A O 1
ATOM 609 N N . TYR A 1 84 ? -0.128 1.874 4.237 1.00 89.00 84 TYR A N 1
ATOM 610 C CA . TYR A 1 84 ? -1.564 1.592 4.174 1.00 89.00 84 TYR A CA 1
ATOM 611 C C . TYR A 1 84 ? -1.935 0.234 4.784 1.00 89.00 84 TYR A C 1
ATOM 613 O O . TYR A 1 84 ? -3.013 0.120 5.370 1.00 89.00 84 TYR A O 1
ATOM 621 N N . SER A 1 85 ? -1.050 -0.766 4.735 1.00 87.19 85 SER A N 1
ATOM 622 C CA . SER A 1 85 ? -1.280 -2.054 5.406 1.00 87.19 85 SER A CA 1
ATOM 623 C C . SER A 1 85 ? -1.241 -1.913 6.930 1.00 87.19 85 SER A C 1
ATOM 625 O O . SER A 1 85 ? -2.145 -2.403 7.609 1.00 87.19 85 SER A O 1
ATOM 627 N N . LEU A 1 86 ? -0.277 -1.155 7.469 1.00 89.81 86 LEU A N 1
ATOM 628 C CA . LEU A 1 86 ? -0.143 -0.929 8.909 1.00 89.81 86 LEU A CA 1
ATOM 629 C C . LEU A 1 86 ? -1.354 -0.190 9.488 1.00 89.81 86 LEU A C 1
ATOM 631 O O . LEU A 1 86 ? -1.845 -0.546 10.554 1.00 89.81 86 LEU A O 1
ATOM 635 N N . THR A 1 87 ? -1.891 0.783 8.748 1.00 87.62 87 THR A N 1
ATOM 636 C CA . THR A 1 87 ? -3.128 1.489 9.127 1.00 87.62 87 THR A CA 1
ATOM 637 C C . THR A 1 87 ? -4.292 0.506 9.306 1.00 87.62 87 THR A C 1
ATOM 639 O O . THR A 1 87 ? -5.049 0.601 10.272 1.00 87.62 87 THR A O 1
ATOM 642 N N . GLY A 1 88 ? -4.429 -0.467 8.398 1.00 84.38 88 GLY A N 1
ATOM 643 C CA . GLY A 1 88 ? -5.453 -1.508 8.497 1.00 84.38 88 GLY A CA 1
ATOM 644 C C . GLY A 1 88 ? -5.279 -2.381 9.740 1.00 84.38 88 GLY A C 1
ATOM 645 O O . GLY A 1 88 ? -6.232 -2.560 10.499 1.00 84.38 88 GLY A O 1
ATOM 646 N N . VAL A 1 89 ? -4.056 -2.867 9.977 1.00 87.19 89 VAL A N 1
ATOM 647 C CA . VAL A 1 89 ? -3.733 -3.720 11.133 1.00 87.19 89 VAL A CA 1
ATOM 648 C C . VAL A 1 89 ? -3.970 -2.984 12.447 1.00 87.19 89 VAL A C 1
ATOM 650 O O . VAL A 1 89 ? -4.659 -3.512 13.313 1.00 87.19 89 VAL A O 1
ATOM 653 N N . LEU A 1 90 ? -3.465 -1.756 12.587 1.00 90.44 90 LEU A N 1
ATOM 654 C CA . LEU A 1 90 ? -3.635 -0.953 13.800 1.00 90.44 90 LEU A CA 1
ATOM 655 C C . LEU A 1 90 ? -5.107 -0.659 14.078 1.00 90.44 90 LEU A C 1
ATOM 657 O O . LEU A 1 90 ? -5.544 -0.762 15.220 1.00 90.44 90 LEU A O 1
ATOM 661 N N . ARG A 1 91 ? -5.897 -0.353 13.041 1.00 86.25 91 ARG A N 1
ATOM 662 C CA . ARG A 1 91 ? -7.336 -0.116 13.203 1.00 86.25 91 ARG A CA 1
ATOM 663 C C . ARG A 1 91 ? -8.061 -1.359 13.704 1.00 86.25 91 ARG A C 1
ATOM 665 O O . ARG A 1 91 ? -8.882 -1.256 14.610 1.00 86.25 91 ARG A O 1
ATOM 672 N N . PHE A 1 92 ? -7.735 -2.522 13.148 1.00 89.88 92 PHE A N 1
ATOM 673 C CA . PHE A 1 92 ? -8.264 -3.792 13.634 1.00 89.88 92 PHE A CA 1
ATOM 674 C C . PHE A 1 92 ? -7.851 -4.055 15.088 1.00 89.88 92 PHE A C 1
ATOM 676 O O . PHE A 1 92 ? -8.686 -4.414 15.917 1.00 89.88 92 PHE A O 1
ATOM 683 N N . TRP A 1 93 ? -6.578 -3.826 15.412 1.00 92.44 93 TRP A N 1
ATOM 684 C CA . TRP A 1 93 ? -6.038 -4.071 16.745 1.00 92.44 93 TRP A CA 1
ATOM 685 C C . TRP A 1 93 ? -6.677 -3.173 17.805 1.00 92.44 93 TRP A C 1
ATOM 687 O O . TRP A 1 93 ? -7.119 -3.671 18.836 1.00 92.44 93 TRP A O 1
ATOM 697 N N . MET A 1 94 ? -6.814 -1.874 17.530 1.00 94.38 94 MET A N 1
ATOM 698 C CA . MET A 1 94 ? -7.481 -0.942 18.443 1.00 94.38 94 MET A CA 1
ATOM 699 C C . MET A 1 94 ? -8.966 -1.267 18.619 1.00 94.38 94 MET A C 1
ATOM 701 O O . MET A 1 94 ? -9.472 -1.191 19.735 1.00 94.38 94 MET A O 1
ATOM 705 N N . ALA A 1 95 ? -9.662 -1.671 17.550 1.00 92.56 95 ALA A N 1
ATOM 706 C CA . ALA A 1 95 ? -11.059 -2.089 17.653 1.00 92.56 95 ALA A CA 1
ATOM 707 C C . ALA A 1 95 ? -11.210 -3.300 18.586 1.00 92.56 95 ALA A C 1
ATOM 709 O O . ALA A 1 95 ? -12.090 -3.321 19.444 1.00 92.56 95 ALA A O 1
ATOM 710 N N . ARG A 1 96 ? -10.303 -4.277 18.468 1.00 90.94 96 ARG A N 1
ATOM 711 C CA . ARG A 1 96 ? -10.263 -5.433 19.364 1.00 90.94 96 ARG A CA 1
ATOM 712 C C . ARG A 1 96 ? -9.958 -5.034 20.808 1.00 90.94 96 ARG A C 1
ATOM 714 O O . ARG A 1 96 ? -10.686 -5.439 21.703 1.00 90.94 96 ARG A O 1
ATOM 721 N N . GLN A 1 97 ? -8.929 -4.220 21.038 1.00 94.88 97 GLN A N 1
ATOM 722 C CA . GLN A 1 97 ? -8.579 -3.780 22.391 1.00 94.88 97 GLN A CA 1
ATOM 723 C C . GLN A 1 97 ? -9.715 -3.003 23.059 1.00 94.88 97 GLN A C 1
ATOM 725 O O . GLN A 1 97 ? -9.997 -3.225 24.231 1.00 94.88 97 GLN A O 1
ATOM 730 N N . SER A 1 98 ? -10.399 -2.126 22.321 1.00 93.88 98 SER A N 1
ATOM 731 C CA . SER A 1 98 ? -11.558 -1.399 22.840 1.00 93.88 98 SER A CA 1
ATOM 732 C C . SER A 1 98 ? -12.696 -2.341 23.238 1.00 93.88 98 SER A C 1
ATOM 734 O O . SER A 1 98 ? -13.347 -2.102 24.252 1.00 93.88 98 SER A O 1
ATOM 736 N N . TYR A 1 99 ? -12.935 -3.400 22.461 1.00 93.56 99 TYR A N 1
ATOM 737 C CA . TYR A 1 99 ? -13.940 -4.413 22.782 1.00 93.56 99 TYR A CA 1
ATOM 738 C C . TYR A 1 99 ? -13.574 -5.203 24.045 1.00 93.56 99 TYR A C 1
ATOM 740 O O . TYR A 1 99 ? -14.404 -5.350 24.943 1.00 93.56 99 TYR A O 1
ATOM 748 N N . ASP A 1 100 ? -12.323 -5.658 24.137 1.00 95.50 100 ASP A N 1
ATOM 749 C CA . ASP A 1 100 ? -11.828 -6.415 25.288 1.00 95.50 100 ASP A CA 1
ATOM 750 C C . ASP A 1 100 ? -11.896 -5.566 26.575 1.00 95.50 100 ASP A C 1
ATOM 752 O O . ASP A 1 100 ? -12.342 -6.047 27.617 1.00 95.50 100 ASP A O 1
ATOM 756 N N . LEU A 1 101 ? -11.537 -4.276 26.496 1.00 95.62 101 LEU A N 1
ATOM 757 C CA . LEU A 1 101 ? -11.649 -3.328 27.613 1.00 95.62 101 LEU A CA 1
ATOM 758 C C . LEU A 1 101 ? -13.101 -3.099 28.050 1.00 95.62 101 LEU A C 1
ATOM 760 O O . LEU A 1 101 ? -13.365 -3.046 29.251 1.00 95.62 101 LEU A O 1
ATOM 764 N N . ASN A 1 102 ? -14.042 -3.004 27.106 1.00 94.62 102 ASN A N 1
ATOM 765 C CA . ASN A 1 102 ? -15.459 -2.854 27.434 1.00 94.62 102 ASN A CA 1
ATOM 766 C C . ASN A 1 102 ? -15.992 -4.085 28.181 1.00 94.62 102 ASN A C 1
ATOM 768 O O . ASN A 1 102 ? -16.629 -3.942 29.219 1.00 94.6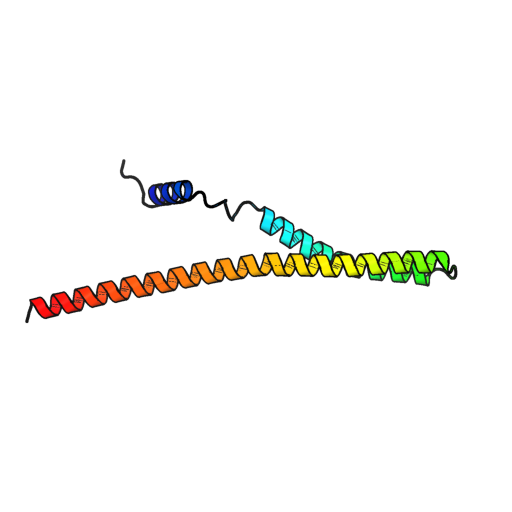2 102 ASN A O 1
ATOM 772 N N . GLN A 1 103 ? -15.657 -5.295 27.715 1.00 95.50 103 GLN A N 1
ATOM 773 C CA . GLN A 1 103 ? -16.039 -6.530 28.411 1.00 95.50 103 GLN A CA 1
ATOM 774 C C . GLN A 1 103 ? -15.466 -6.623 29.830 1.00 95.50 103 GLN A C 1
ATOM 776 O O . GLN A 1 103 ? -16.137 -7.123 30.732 1.00 95.50 103 GLN A O 1
ATOM 781 N N . LEU A 1 104 ? -14.227 -6.171 30.046 1.00 95.69 104 LEU A N 1
ATOM 782 C CA . LEU A 1 104 ? -13.647 -6.124 31.389 1.00 95.69 104 LEU A CA 1
ATOM 783 C C . LEU A 1 104 ? -14.409 -5.149 32.295 1.00 95.69 104 LEU A C 1
ATOM 785 O O . LEU A 1 104 ? -14.679 -5.486 33.447 1.00 95.69 104 LEU A O 1
ATOM 789 N N . GLY A 1 105 ? -14.766 -3.971 31.779 1.00 95.69 105 GLY A N 1
ATOM 790 C CA . GLY A 1 105 ? -15.564 -2.980 32.503 1.00 95.69 105 GLY A CA 1
ATOM 791 C C . GLY A 1 105 ? -16.917 -3.534 32.946 1.00 95.69 105 GLY A C 1
ATOM 792 O O . GLY A 1 105 ? -17.255 -3.438 34.127 1.00 95.69 105 GLY A O 1
ATOM 793 N N . ASP A 1 106 ? -17.630 -4.190 32.029 1.00 95.81 106 ASP A N 1
ATOM 794 C CA . ASP A 1 106 ? -18.931 -4.806 32.300 1.00 95.81 106 ASP A CA 1
ATOM 795 C C . ASP A 1 106 ? -18.821 -5.846 33.430 1.00 95.81 106 ASP A C 1
ATOM 797 O O . ASP A 1 106 ? -19.510 -5.734 34.445 1.00 95.81 106 ASP A O 1
ATOM 801 N N . ARG A 1 107 ? -17.859 -6.777 33.344 1.00 94.19 107 ARG A N 1
ATOM 802 C CA . ARG A 1 107 ? -17.643 -7.813 34.377 1.00 94.19 107 ARG A CA 1
ATOM 803 C C . ARG A 1 107 ? -17.272 -7.239 35.744 1.00 94.19 107 ARG A C 1
ATOM 805 O O . ARG A 1 107 ? -17.689 -7.769 36.772 1.00 94.19 107 ARG A O 1
ATOM 812 N N . LEU A 1 108 ? -16.460 -6.180 35.781 1.00 95.56 108 LEU A N 1
ATOM 813 C CA . LEU A 1 108 ? -16.091 -5.519 37.037 1.00 95.56 108 LEU A CA 1
ATOM 814 C C . LEU A 1 108 ? -17.287 -4.796 37.667 1.00 95.56 108 LEU A C 1
ATOM 816 O O . LEU A 1 108 ? -17.414 -4.795 38.892 1.00 95.56 108 LEU A O 1
ATOM 820 N N . SER A 1 109 ? -18.158 -4.199 36.848 1.00 95.00 109 SER A N 1
ATOM 821 C CA . SER A 1 109 ? -19.387 -3.559 37.323 1.00 95.00 109 SER A CA 1
ATOM 822 C C . SER A 1 109 ? -20.370 -4.574 37.913 1.00 95.00 109 SER A C 1
ATOM 824 O O . SER A 1 109 ? -20.870 -4.359 39.015 1.00 95.00 109 SER A O 1
ATOM 826 N N . GLU A 1 110 ? -20.558 -5.717 37.248 1.00 92.62 110 GLU A N 1
ATOM 827 C CA . GLU A 1 110 ? -21.416 -6.811 37.718 1.00 92.62 110 GLU A CA 1
ATOM 828 C C . GLU A 1 110 ? -20.920 -7.382 39.050 1.00 92.62 110 GLU A C 1
ATOM 830 O O . GLU A 1 110 ? -21.700 -7.553 39.985 1.00 92.62 110 GLU A O 1
ATOM 835 N N . ASN A 1 111 ? -19.611 -7.619 39.169 1.00 94.19 111 ASN A N 1
ATOM 836 C CA . ASN A 1 111 ? -19.011 -8.137 40.398 1.00 94.19 111 ASN A CA 1
ATOM 837 C C . ASN A 1 111 ? -19.150 -7.145 41.570 1.00 94.19 111 ASN A C 1
ATOM 839 O O . ASN A 1 111 ? -19.438 -7.544 42.695 1.00 94.19 111 ASN A O 1
ATOM 843 N N . ARG A 1 112 ? -19.014 -5.834 41.313 1.00 92.00 112 ARG A N 1
ATOM 844 C CA . ARG A 1 112 ? -19.249 -4.806 42.340 1.00 92.00 112 ARG A CA 1
ATOM 845 C C . ARG A 1 112 ? -20.685 -4.845 42.867 1.00 92.00 112 ARG A C 1
ATOM 847 O O . ARG A 1 112 ? -20.863 -4.834 44.077 1.00 92.00 112 ARG A O 1
ATOM 854 N N . ILE A 1 113 ? -21.678 -4.933 41.979 1.00 90.88 113 ILE A N 1
ATOM 855 C CA . ILE A 1 113 ? -23.095 -5.007 42.371 1.00 90.88 113 ILE A CA 1
ATOM 856 C C . ILE A 1 113 ? -23.344 -6.240 43.250 1.00 90.88 113 ILE A C 1
ATOM 858 O O . ILE A 1 113 ? -23.964 -6.125 44.299 1.00 90.88 113 ILE A O 1
ATOM 862 N N . GLN A 1 114 ? -22.788 -7.399 42.882 1.00 89.75 114 GLN A N 1
ATOM 863 C CA . GLN A 1 114 ? -22.927 -8.627 43.676 1.00 89.75 114 GLN A CA 1
ATOM 864 C C . GLN A 1 114 ? -22.334 -8.506 45.087 1.00 89.75 114 GLN A C 1
ATOM 866 O O . GLN A 1 114 ? -22.901 -9.037 46.042 1.00 89.75 114 GLN A O 1
ATOM 871 N N . LEU A 1 115 ? -21.190 -7.829 45.227 1.00 90.69 115 LEU A N 1
ATOM 872 C CA . LEU A 1 115 ? -20.558 -7.589 46.527 1.00 90.69 115 LEU A CA 1
ATOM 873 C C . LEU A 1 115 ? -21.384 -6.631 47.396 1.00 90.69 115 LEU A C 1
ATOM 875 O O . LEU A 1 115 ? -21.554 -6.898 48.586 1.00 90.69 115 LEU A O 1
ATOM 879 N N . ASP A 1 116 ? -21.910 -5.555 46.808 1.00 91.19 116 ASP A N 1
ATOM 880 C CA . ASP A 1 116 ? -22.766 -4.591 47.509 1.00 91.19 116 ASP A CA 1
ATOM 881 C C . ASP A 1 116 ? -24.086 -5.252 47.963 1.00 91.19 116 ASP A C 1
ATOM 883 O O . ASP A 1 116 ? -24.508 -5.075 49.109 1.00 91.19 116 ASP A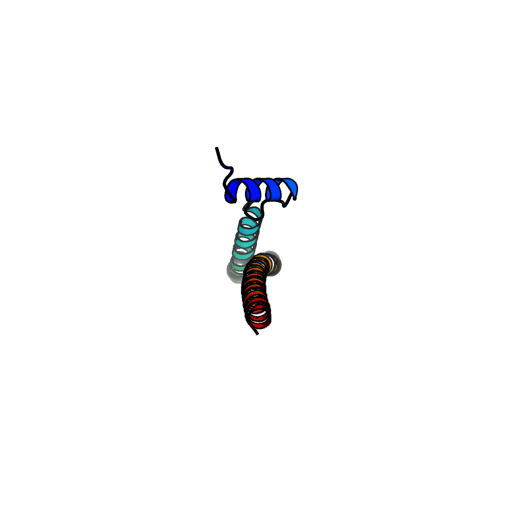 O 1
ATOM 887 N N . ASP A 1 117 ? -24.690 -6.094 47.116 1.00 88.44 117 ASP A N 1
ATOM 888 C CA . ASP A 1 117 ? -25.881 -6.879 47.459 1.00 88.44 117 ASP A CA 1
ATOM 889 C C . ASP A 1 117 ? -25.597 -7.844 48.619 1.00 88.44 117 ASP A C 1
ATOM 891 O O . ASP A 1 117 ? -26.360 -7.889 49.585 1.00 88.44 117 ASP A O 1
ATOM 895 N N . ALA A 1 118 ? -24.477 -8.575 48.583 1.00 87.75 118 ALA A N 1
ATOM 896 C CA . ALA A 1 118 ? -24.091 -9.492 49.656 1.00 87.75 118 ALA A CA 1
ATOM 897 C C . ALA A 1 118 ? -23.867 -8.774 51.000 1.00 87.75 118 ALA A C 1
ATOM 899 O O . ALA A 1 118 ? -24.221 -9.314 52.048 1.00 87.75 118 ALA A O 1
ATOM 900 N N . ALA A 1 119 ? -23.321 -7.554 50.977 1.00 85.94 119 ALA A N 1
ATOM 901 C CA . ALA A 1 119 ? -23.137 -6.733 52.171 1.00 85.94 119 ALA A CA 1
ATOM 902 C C . ALA A 1 119 ? -24.458 -6.176 52.732 1.00 85.94 119 ALA A C 1
ATOM 904 O O . ALA A 1 119 ? -24.535 -5.903 53.924 1.00 85.94 119 ALA A O 1
ATOM 905 N N . SER A 1 120 ? -25.496 -6.018 51.904 1.00 83.69 120 SER A N 1
ATOM 906 C CA . SER A 1 120 ? -26.811 -5.518 52.339 1.00 83.69 120 SER A CA 1
ATOM 907 C C . SER A 1 120 ? -27.677 -6.557 53.068 1.00 83.69 120 SER A C 1
ATOM 909 O O . SER A 1 120 ? -28.635 -6.190 53.749 1.00 83.69 120 SER A O 1
ATOM 911 N N . VAL A 1 121 ? -27.357 -7.847 52.919 1.00 83.19 121 VAL A N 1
ATOM 912 C CA . VAL A 1 121 ? -28.109 -8.979 53.496 1.00 83.19 121 VAL A CA 1
ATOM 913 C C . VAL A 1 121 ? -27.466 -9.502 54.795 1.00 83.19 121 VAL A C 1
ATOM 915 O O . VAL A 1 121 ? -28.082 -10.304 55.499 1.00 83.19 121 VAL A O 1
ATOM 918 N N . ALA A 1 122 ? -26.246 -9.056 55.118 1.00 67.56 122 ALA A N 1
ATOM 919 C CA . ALA A 1 122 ? -25.488 -9.423 56.319 1.00 67.56 122 ALA A CA 1
ATOM 920 C C . ALA A 1 122 ? -25.733 -8.448 57.482 1.00 67.56 122 ALA A C 1
ATOM 922 O O . ALA A 1 122 ? -25.796 -8.935 58.635 1.00 67.56 122 ALA A O 1
#

Foldseek 3Di:
DDQDPVNVVVVVVVVVVDPPPPPCPLVVLLVQLVCLLVQLVVQLVVLVVQLVVDPDPVSNVVSVVSNVVSVVSNVSSPVSNCVSVVVVVVVVVVVVVVVVVVVVVVVVVVVVVVVVVVVVVD

pLDDT: mean 87.88, std 11.61, range [48.34, 97.94]

Sequence (122 aa):
MTETRADRFARELAELKIPDPAAGRGSLWLRLGATAMVAGPALAVVAYFLAHNTSDPLAQRDALALALVGVALSVVGAALFVRYSLTGVLRFWMARQSYDLNQLGDRLSENRIQLDDAASVA

Radius of gyration: 27.95 Å; Cα contacts (8 Å, |Δi|>4): 78; chains: 1; bounding box: 68×24×85 Å

Solvent-accessible surface area (backbone atoms only — not comparable to full-atom values): 6463 Å² total; per-residue (Å²): 133,84,81,49,73,65,59,54,50,53,49,54,48,61,73,65,65,62,74,66,87,75,60,60,61,61,57,51,48,27,52,50,10,50,49,31,36,55,48,8,59,52,39,31,55,53,20,48,55,58,29,70,76,49,88,52,69,65,61,36,50,54,21,50,53,47,23,51,51,13,49,53,40,16,54,53,10,46,54,39,25,53,58,43,48,51,53,52,51,51,53,53,50,51,55,49,52,54,50,55,53,49,55,51,50,52,54,53,52,52,53,49,52,54,53,54,54,57,62,75,77,109

Nearest PDB structures (foldseek):
  7a0g-assembly1_EEE  TM=3.552E-01  e=4.043E-01  Serratia marcescens
  6grj-assembly1_C  TM=3.543E-01  e=1.049E+00  Aeromonas hydrophila
  4wpe-assembly1_A-2  TM=7.223E-01  e=9.519E+00  Saccharomyces cerevisiae S288C

Mean predicted aligned error: 9.92 Å

Organism: NCBI:txid225051

Secondary structure (DSSP, 8-state):
-PPPHHHHHHHHHHHTT---TTSTHHHHHHHHHHHHHHHHHHHHHHHHHHHHT---HHHHHHHHHHHHHHHHHHHHHHHHHHHHHHHHHHHHHHHHHHHHHHHHHHHHHHHHHHHHHHHH--